Protein AF-A0A2J0M0D8-F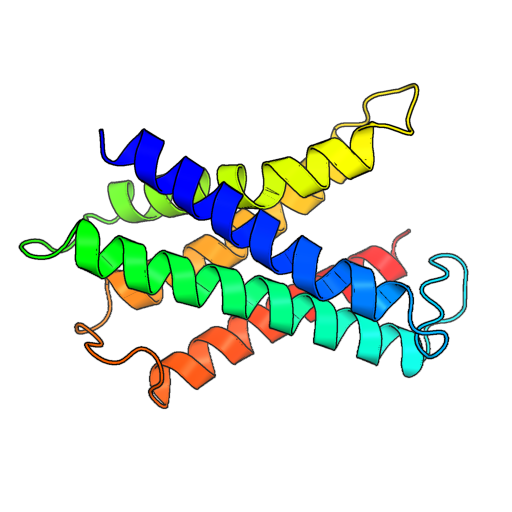1 (afdb_monomer)

Structure (mmCIF, N/CA/C/O backbone):
data_AF-A0A2J0M0D8-F1
#
_entry.id   AF-A0A2J0M0D8-F1
#
loop_
_atom_site.group_PDB
_atom_site.id
_atom_site.type_symbol
_atom_site.label_atom_id
_atom_site.label_alt_id
_atom_site.label_comp_id
_atom_site.label_asym_id
_atom_site.label_entity_id
_atom_site.label_seq_id
_atom_site.pdbx_PDB_ins_code
_atom_site.Cartn_x
_atom_site.Cartn_y
_atom_site.Cartn_z
_atom_site.occupancy
_atom_site.B_iso_or_equiv
_atom_site.auth_seq_id
_atom_site.auth_comp_id
_atom_site.auth_asym_id
_atom_site.auth_atom_id
_atom_site.pdbx_PDB_model_num
ATOM 1 N N . MET A 1 1 ? -2.898 13.907 18.516 1.00 62.41 1 MET A N 1
ATOM 2 C CA . MET A 1 1 ? -1.681 13.109 18.243 1.00 62.41 1 MET A CA 1
ATOM 3 C C . MET A 1 1 ? -1.854 11.842 17.374 1.00 62.41 1 MET A C 1
ATOM 5 O O . MET A 1 1 ? -0.828 11.409 16.867 1.00 62.41 1 MET A O 1
ATOM 9 N N . PRO A 1 2 ? -3.053 11.274 17.083 1.00 75.81 2 PRO A N 1
ATOM 10 C CA . PRO A 1 2 ? -3.145 10.014 16.317 1.00 75.81 2 PRO A CA 1
ATOM 11 C C . PRO A 1 2 ? -2.749 10.141 14.833 1.00 75.81 2 PRO A C 1
ATOM 13 O O . PRO A 1 2 ? -2.334 9.154 14.225 1.00 75.81 2 PRO A O 1
ATOM 16 N N . PHE A 1 3 ? -2.844 11.351 14.263 1.00 83.00 3 PHE A N 1
ATOM 17 C CA . PHE A 1 3 ? -2.492 11.647 12.868 1.00 83.00 3 PHE A CA 1
ATOM 18 C C . PHE A 1 3 ? -0.984 11.617 12.595 1.00 83.00 3 PHE A C 1
ATOM 20 O O . PHE A 1 3 ? -0.555 11.087 11.581 1.00 83.00 3 PHE A O 1
ATOM 27 N N . ILE A 1 4 ? -0.161 12.135 13.509 1.00 88.19 4 ILE A N 1
ATOM 28 C CA . ILE A 1 4 ? 1.300 12.041 13.361 1.00 88.19 4 ILE A CA 1
ATOM 29 C C . ILE A 1 4 ? 1.721 10.578 13.506 1.00 88.19 4 ILE A C 1
ATOM 31 O O . ILE A 1 4 ? 2.491 10.066 12.701 1.00 88.19 4 ILE A O 1
ATOM 35 N N . THR A 1 5 ? 1.150 9.874 14.486 1.00 90.19 5 THR A N 1
ATOM 36 C CA . THR A 1 5 ? 1.447 8.460 14.720 1.00 90.19 5 THR A CA 1
ATOM 37 C C . THR A 1 5 ? 1.148 7.598 13.496 1.00 90.19 5 THR A C 1
ATOM 39 O O . THR A 1 5 ? 1.961 6.741 13.173 1.00 90.19 5 THR A O 1
ATOM 42 N N . ILE A 1 6 ? 0.035 7.814 12.784 1.00 91.88 6 ILE A N 1
ATOM 43 C CA . ILE A 1 6 ? -0.271 6.989 11.606 1.00 91.88 6 ILE A CA 1
ATOM 44 C C . ILE A 1 6 ? 0.689 7.231 10.440 1.00 91.88 6 ILE A C 1
ATOM 46 O O . ILE A 1 6 ? 1.055 6.276 9.762 1.00 91.88 6 ILE A O 1
ATOM 50 N N . ILE A 1 7 ? 1.146 8.473 10.252 1.00 94.56 7 ILE A N 1
ATOM 51 C CA . ILE A 1 7 ? 2.165 8.800 9.246 1.00 94.56 7 ILE A CA 1
ATOM 52 C C . ILE A 1 7 ? 3.474 8.085 9.596 1.00 94.56 7 ILE A C 1
ATOM 54 O O . ILE A 1 7 ? 4.063 7.438 8.737 1.00 94.56 7 ILE A O 1
ATOM 58 N N . LEU A 1 8 ? 3.895 8.137 10.866 1.00 93.62 8 LEU A N 1
ATOM 59 C CA . LEU A 1 8 ? 5.100 7.445 11.335 1.00 93.62 8 LEU A CA 1
ATOM 60 C C . LEU A 1 8 ? 4.988 5.925 11.180 1.00 93.62 8 LEU A C 1
ATOM 62 O O . LEU A 1 8 ? 5.937 5.287 10.743 1.00 93.62 8 LEU A O 1
ATOM 66 N N . PHE A 1 9 ? 3.829 5.336 11.485 1.00 94.69 9 PHE A N 1
ATOM 67 C CA . PHE A 1 9 ? 3.580 3.913 11.238 1.00 94.69 9 PHE A CA 1
ATOM 68 C C . PHE A 1 9 ? 3.659 3.568 9.747 1.00 94.69 9 PHE A C 1
ATOM 70 O O . PHE A 1 9 ? 4.204 2.521 9.410 1.00 94.69 9 PHE A O 1
ATOM 77 N N . GLY A 1 10 ? 3.156 4.442 8.870 1.00 96.00 10 GLY A N 1
ATOM 78 C CA . GLY A 1 10 ? 3.318 4.311 7.423 1.00 96.00 10 GLY A CA 1
ATOM 79 C C . GLY A 1 10 ? 4.790 4.318 7.023 1.00 96.00 10 GLY A C 1
ATOM 80 O O . GLY A 1 10 ? 5.253 3.376 6.390 1.00 96.00 10 GLY A O 1
ATOM 81 N N . ALA A 1 11 ? 5.547 5.323 7.466 1.00 96.31 11 ALA A N 1
ATOM 82 C CA . ALA A 1 11 ? 6.971 5.452 7.157 1.00 96.31 11 ALA A CA 1
ATOM 83 C C . ALA A 1 11 ? 7.796 4.267 7.679 1.00 96.31 11 ALA A C 1
ATOM 85 O O . ALA A 1 11 ? 8.678 3.775 6.980 1.00 96.31 11 ALA A O 1
ATOM 86 N N . LEU A 1 12 ? 7.487 3.755 8.875 1.00 96.56 12 LEU A N 1
ATOM 87 C CA . LEU A 1 12 ? 8.133 2.560 9.423 1.00 96.56 12 LEU A CA 1
ATOM 88 C C . LEU A 1 12 ? 7.790 1.301 8.617 1.00 96.56 12 LEU A C 1
ATOM 90 O O . LEU A 1 12 ? 8.671 0.475 8.387 1.00 96.56 12 LEU A O 1
ATOM 94 N N . ALA A 1 13 ? 6.542 1.162 8.162 1.00 96.75 13 ALA A N 1
ATOM 95 C CA . ALA A 1 13 ? 6.138 0.057 7.300 1.00 96.75 13 ALA A CA 1
ATOM 96 C C . ALA A 1 13 ? 6.855 0.103 5.939 1.00 96.75 13 ALA A C 1
ATOM 98 O O . ALA A 1 13 ? 7.365 -0.925 5.494 1.00 96.75 13 ALA A O 1
ATOM 99 N N . GLY A 1 14 ? 6.952 1.283 5.318 1.00 95.50 14 GLY A N 1
ATOM 100 C CA . GLY A 1 14 ? 7.708 1.482 4.075 1.00 95.50 14 GLY A CA 1
ATOM 101 C C . GLY A 1 14 ? 9.202 1.216 4.264 1.00 95.50 14 GLY A C 1
ATOM 102 O O . GLY A 1 14 ? 9.818 0.510 3.474 1.00 95.50 14 GLY A O 1
ATOM 103 N N . SER A 1 15 ? 9.774 1.675 5.382 1.00 95.44 15 SER A N 1
ATOM 104 C CA . SER A 1 15 ? 11.171 1.394 5.747 1.00 95.44 15 SER A CA 1
ATOM 105 C C . SER A 1 15 ? 11.431 -0.107 5.863 1.00 95.44 15 SER A C 1
ATOM 107 O O . SER A 1 15 ? 12.430 -0.602 5.353 1.00 95.44 15 SER A O 1
ATOM 109 N N . LEU A 1 16 ? 10.537 -0.842 6.537 1.00 95.44 16 LEU A N 1
ATOM 110 C CA . LEU A 1 16 ? 10.662 -2.290 6.679 1.00 95.44 16 LEU A CA 1
ATOM 111 C C . LEU A 1 16 ? 10.576 -2.996 5.323 1.00 95.44 16 LEU A C 1
ATOM 113 O O . LEU A 1 16 ? 11.358 -3.912 5.087 1.00 95.44 16 LEU A O 1
ATOM 117 N N . ALA A 1 17 ? 9.651 -2.575 4.456 1.00 94.62 17 ALA A N 1
ATOM 118 C CA . ALA A 1 17 ? 9.514 -3.132 3.115 1.00 94.62 17 ALA A CA 1
ATOM 119 C C . ALA A 1 17 ? 10.821 -2.957 2.325 1.00 94.62 17 ALA A C 1
ATOM 121 O O . ALA A 1 17 ? 11.451 -3.949 1.966 1.00 94.62 17 ALA A O 1
ATOM 122 N N . LEU A 1 18 ? 11.334 -1.726 2.237 1.00 90.69 18 LEU A N 1
ATOM 123 C CA . LEU A 1 18 ? 12.594 -1.419 1.552 1.00 90.69 18 LEU A CA 1
ATOM 124 C C . LEU A 1 18 ? 13.798 -2.194 2.110 1.00 90.69 18 LEU A C 1
ATOM 126 O O . LEU A 1 18 ? 14.620 -2.695 1.345 1.00 90.69 18 LEU A O 1
ATOM 130 N N . ILE A 1 19 ? 13.912 -2.335 3.437 1.00 91.56 19 ILE A N 1
ATOM 131 C CA . ILE A 1 19 ? 14.996 -3.110 4.068 1.00 91.56 19 ILE A CA 1
ATOM 132 C C . ILE A 1 19 ? 14.969 -4.579 3.624 1.00 91.56 19 ILE A C 1
ATOM 134 O O . ILE A 1 19 ? 16.029 -5.191 3.502 1.00 91.56 19 ILE A O 1
ATOM 138 N N . ILE A 1 20 ? 13.784 -5.154 3.404 1.00 90.69 20 ILE A N 1
ATOM 139 C CA . ILE A 1 20 ? 13.624 -6.547 2.964 1.00 90.69 20 ILE A CA 1
ATOM 140 C C . ILE A 1 20 ? 13.814 -6.661 1.445 1.00 90.69 20 ILE A C 1
ATOM 142 O O . ILE A 1 20 ? 14.429 -7.618 0.976 1.00 90.69 20 ILE A O 1
ATOM 146 N N . GLU A 1 21 ? 13.330 -5.688 0.680 1.00 87.81 21 GLU A N 1
ATOM 147 C CA . GLU A 1 21 ? 13.394 -5.678 -0.783 1.00 87.81 21 GLU A CA 1
ATOM 148 C C . GLU A 1 21 ? 14.811 -5.478 -1.315 1.00 87.81 21 GLU A C 1
ATOM 150 O O . GLU A 1 21 ? 15.217 -6.184 -2.236 1.00 87.81 21 GLU A O 1
ATOM 155 N N . LEU A 1 22 ? 15.594 -4.567 -0.726 1.00 82.12 22 LEU A N 1
ATOM 156 C CA . LEU A 1 22 ? 16.942 -4.231 -1.200 1.00 82.12 22 LEU A CA 1
ATOM 157 C C . LEU A 1 22 ? 17.884 -5.454 -1.283 1.00 82.12 22 LEU A C 1
ATOM 159 O O . LEU A 1 22 ? 18.533 -5.639 -2.316 1.00 82.12 22 LEU A O 1
ATOM 163 N N . PRO A 1 23 ? 17.964 -6.339 -0.268 1.00 80.56 23 PRO A N 1
ATOM 164 C CA . PRO A 1 23 ? 18.685 -7.603 -0.385 1.00 80.56 23 PRO A CA 1
ATOM 165 C C . PRO A 1 23 ? 18.144 -8.509 -1.491 1.00 80.56 23 PRO A C 1
ATOM 167 O O . PRO A 1 23 ? 18.933 -9.158 -2.173 1.00 80.56 23 PRO A O 1
ATOM 170 N N . MET A 1 24 ? 16.821 -8.558 -1.682 1.00 76.00 24 MET A N 1
ATOM 171 C CA . MET A 1 24 ? 16.212 -9.396 -2.718 1.00 76.00 24 MET A CA 1
ATOM 172 C C . MET A 1 24 ? 16.541 -8.891 -4.121 1.00 76.00 24 MET A C 1
ATOM 174 O O . MET A 1 24 ? 16.845 -9.704 -4.984 1.00 76.00 24 MET A O 1
ATOM 178 N N . MET A 1 25 ? 16.574 -7.575 -4.331 1.00 68.19 25 MET A N 1
ATOM 179 C CA . MET A 1 25 ? 16.983 -6.971 -5.604 1.00 68.19 25 MET A CA 1
ATOM 180 C C . MET A 1 25 ? 18.470 -7.204 -5.925 1.00 68.19 25 MET A C 1
ATOM 182 O O . MET A 1 25 ? 18.833 -7.300 -7.093 1.00 68.19 25 MET A O 1
ATOM 186 N N . ASN A 1 26 ? 19.329 -7.329 -4.908 1.00 65.56 26 ASN A N 1
ATOM 187 C CA . ASN A 1 26 ? 20.766 -7.580 -5.082 1.00 65.56 26 ASN A CA 1
ATOM 188 C C . ASN A 1 26 ? 21.123 -9.050 -5.350 1.00 65.56 26 ASN A C 1
ATOM 190 O O . ASN A 1 26 ? 22.247 -9.350 -5.759 1.00 65.56 26 ASN A O 1
ATOM 194 N N . LEU A 1 27 ? 20.201 -9.986 -5.115 1.00 60.41 27 LEU A N 1
ATOM 195 C CA . LEU A 1 27 ? 20.399 -11.374 -5.513 1.00 60.41 27 LEU A CA 1
ATOM 196 C C . LEU A 1 27 ? 20.264 -11.447 -7.038 1.00 60.41 27 LEU A C 1
ATOM 198 O O . LEU A 1 27 ? 19.211 -11.140 -7.591 1.00 60.41 27 LEU A O 1
ATOM 202 N N . SER A 1 28 ? 21.316 -11.908 -7.717 1.00 51.62 28 SER A N 1
ATOM 203 C CA . SER A 1 28 ? 21.455 -12.055 -9.181 1.00 51.62 28 SER A CA 1
ATOM 204 C C . SER A 1 28 ? 20.386 -12.920 -9.881 1.00 51.62 28 SER A C 1
ATOM 206 O O . SER A 1 28 ? 20.487 -13.197 -11.073 1.00 51.62 28 SER A O 1
ATOM 208 N N . PHE A 1 29 ? 19.348 -13.334 -9.156 1.00 49.56 29 PHE A N 1
ATOM 209 C CA . PHE A 1 29 ? 18.161 -14.028 -9.640 1.00 49.56 29 PHE A CA 1
ATOM 210 C C . PHE A 1 29 ? 17.058 -13.084 -10.148 1.00 49.56 29 PHE A C 1
ATOM 212 O O . PHE A 1 29 ? 16.119 -13.561 -10.783 1.00 49.56 29 PHE A O 1
ATOM 219 N N . PHE A 1 30 ? 17.165 -11.771 -9.912 1.00 51.66 30 PHE A N 1
ATOM 220 C CA . PHE A 1 30 ? 16.176 -10.785 -10.353 1.00 51.66 30 PHE A CA 1
ATOM 221 C C . PHE A 1 30 ? 16.765 -9.798 -11.365 1.00 51.66 30 PHE A C 1
ATOM 223 O O . PHE A 1 30 ? 17.299 -8.759 -10.978 1.00 51.66 30 PHE A O 1
ATOM 230 N N . PRO A 1 31 ? 16.647 -10.061 -12.678 1.00 51.03 31 PRO A N 1
ATOM 231 C CA . PRO A 1 31 ? 16.885 -9.032 -13.673 1.00 51.03 31 PRO A CA 1
ATOM 232 C C . PRO A 1 31 ? 15.704 -8.053 -13.623 1.00 51.03 31 PRO A C 1
ATOM 234 O O . PRO A 1 31 ? 14.738 -8.182 -14.369 1.00 51.03 31 PRO A O 1
ATOM 237 N N . VAL A 1 32 ? 15.746 -7.078 -12.712 1.00 52.34 32 VAL A N 1
ATOM 238 C CA . VAL A 1 32 ? 14.856 -5.908 -12.763 1.00 52.34 32 VAL A CA 1
ATOM 239 C C . VAL A 1 32 ? 15.492 -4.886 -13.704 1.00 52.34 32 VAL A C 1
ATOM 241 O O . VAL A 1 32 ? 15.853 -3.781 -13.315 1.00 52.34 32 VAL A O 1
ATOM 244 N N . THR A 1 33 ? 15.700 -5.270 -14.961 1.00 52.94 33 THR A N 1
ATOM 245 C CA . THR A 1 33 ? 15.912 -4.280 -16.016 1.00 52.94 33 THR A CA 1
ATOM 246 C C . THR A 1 33 ? 14.529 -3.842 -16.475 1.00 52.94 33 THR A C 1
ATOM 248 O O . THR A 1 33 ? 13.786 -4.633 -17.053 1.00 52.94 33 THR A O 1
ATOM 251 N N . LEU A 1 34 ? 14.167 -2.591 -16.172 1.00 52.56 34 LEU A N 1
ATOM 252 C CA . LEU A 1 34 ? 12.914 -1.969 -16.624 1.00 52.56 34 LEU A CA 1
ATOM 253 C C . LEU A 1 34 ? 12.847 -1.836 -18.157 1.00 52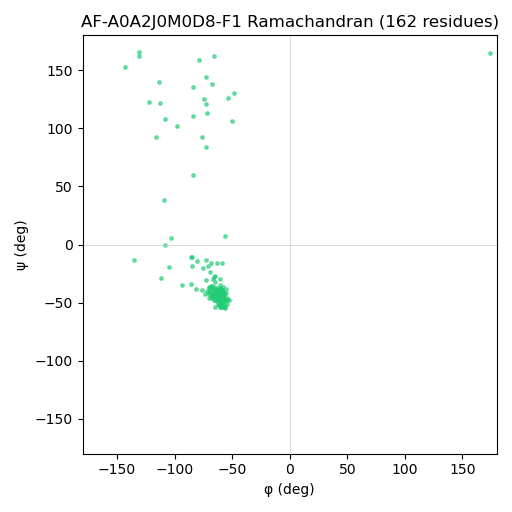.56 34 LEU A C 1
ATOM 255 O O . LEU A 1 34 ? 11.770 -1.668 -18.710 1.00 52.56 34 LEU A O 1
ATOM 259 N N . GLU A 1 35 ? 13.984 -1.970 -18.839 1.00 50.19 35 GLU A N 1
ATOM 260 C CA . GLU A 1 35 ? 14.083 -2.058 -20.292 1.00 50.19 35 GLU A CA 1
ATOM 261 C C . GLU A 1 35 ? 14.205 -3.533 -20.698 1.00 50.19 35 GLU A C 1
ATOM 263 O O . GLU A 1 35 ? 15.257 -4.157 -20.549 1.00 50.19 35 GLU A O 1
ATOM 268 N N . GLY A 1 36 ? 13.110 -4.129 -21.168 1.00 60.06 36 GLY A N 1
ATOM 269 C CA . GLY A 1 36 ? 13.110 -5.524 -21.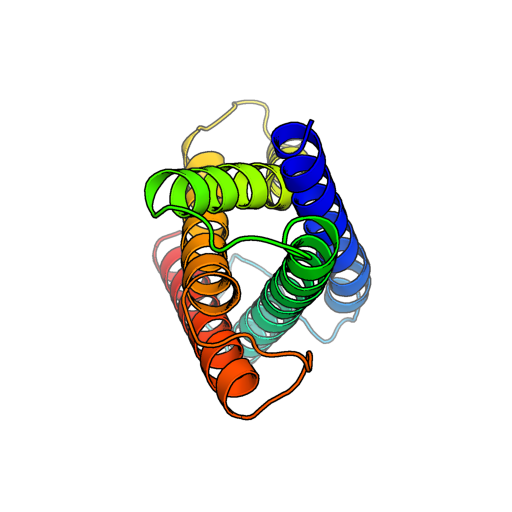599 1.00 60.06 36 GLY A CA 1
ATOM 270 C C . GLY A 1 36 ? 11.727 -6.050 -21.956 1.00 60.06 36 GLY A C 1
ATOM 271 O O . GLY A 1 36 ? 10.701 -5.461 -21.628 1.00 60.06 36 GLY A O 1
ATOM 272 N N . THR A 1 37 ? 11.684 -7.191 -22.641 1.00 72.75 37 THR A N 1
ATOM 273 C CA . THR A 1 37 ? 10.431 -7.911 -22.877 1.00 72.75 37 THR A CA 1
ATOM 274 C C . THR A 1 37 ? 9.894 -8.473 -21.560 1.00 72.75 37 THR A C 1
ATOM 276 O O . THR A 1 37 ? 10.646 -9.006 -20.741 1.00 72.75 37 THR A O 1
ATOM 279 N N . PHE A 1 38 ? 8.579 -8.365 -21.349 1.00 78.38 38 PHE A N 1
ATOM 280 C CA . PHE A 1 38 ? 7.924 -8.933 -20.172 1.00 78.38 38 PHE A CA 1
ATOM 281 C C . PHE A 1 38 ? 8.263 -10.425 -20.045 1.00 78.38 38 PHE A C 1
ATOM 283 O O . PHE A 1 38 ? 8.070 -11.198 -20.985 1.00 78.38 38 PHE A O 1
ATOM 290 N N . SER A 1 39 ? 8.779 -10.831 -18.885 1.00 82.31 39 SER A N 1
ATOM 291 C CA . SER A 1 39 ? 9.247 -12.194 -18.630 1.00 82.31 39 SER A CA 1
ATOM 292 C C . SER A 1 39 ? 8.684 -12.741 -17.321 1.00 82.31 39 SER A C 1
ATOM 294 O O . SER A 1 39 ? 8.254 -11.993 -16.440 1.00 82.31 39 SER A O 1
ATOM 296 N N . SER A 1 40 ? 8.722 -14.065 -17.159 1.00 82.25 40 SER A N 1
ATOM 297 C CA . SER A 1 40 ? 8.334 -14.720 -15.904 1.00 82.25 40 SER A CA 1
ATOM 298 C C . SER A 1 40 ? 9.194 -14.277 -14.716 1.00 82.25 40 SER A C 1
ATOM 300 O O . SER A 1 40 ? 8.697 -14.242 -13.594 1.00 82.25 40 SER A O 1
ATOM 302 N N . GLY A 1 41 ? 10.458 -13.908 -14.958 1.00 82.75 41 GLY A N 1
ATOM 303 C CA . GLY A 1 41 ? 11.352 -13.357 -13.938 1.00 82.75 41 GLY A CA 1
ATOM 304 C C . GLY A 1 41 ? 10.863 -12.007 -13.415 1.00 82.75 41 GLY A C 1
ATOM 305 O O . GLY A 1 41 ? 10.732 -11.845 -12.208 1.00 82.75 41 GLY A O 1
ATOM 306 N N . ILE A 1 42 ? 10.498 -11.083 -14.312 1.00 83.06 42 ILE A N 1
ATOM 307 C CA . ILE A 1 42 ? 9.949 -9.761 -13.951 1.00 83.06 42 ILE A CA 1
ATOM 308 C C . ILE A 1 42 ? 8.627 -9.908 -13.190 1.00 83.06 42 ILE A C 1
ATOM 310 O O . ILE A 1 42 ? 8.427 -9.260 -12.163 1.00 83.06 42 ILE A O 1
ATOM 314 N N . LEU A 1 43 ? 7.739 -10.796 -13.655 1.00 88.00 43 LEU A N 1
ATOM 315 C CA . LEU A 1 43 ? 6.478 -11.080 -12.968 1.00 88.00 43 LEU A CA 1
ATOM 316 C C . LEU A 1 43 ? 6.716 -11.582 -11.536 1.00 88.00 43 LEU A C 1
ATOM 318 O O . LEU A 1 43 ? 6.033 -11.142 -10.611 1.00 88.00 43 LEU A O 1
ATOM 322 N N . LEU A 1 44 ? 7.685 -12.484 -11.349 1.00 87.94 44 LEU A N 1
ATOM 323 C CA . LEU A 1 44 ? 8.054 -12.987 -10.028 1.00 87.94 44 LEU A CA 1
ATOM 324 C C . LEU A 1 44 ? 8.627 -11.873 -9.139 1.00 87.94 44 LEU A C 1
ATOM 326 O O . LEU A 1 44 ? 8.256 -11.810 -7.968 1.00 87.94 44 LEU A O 1
ATOM 330 N N . SER A 1 45 ? 9.460 -10.975 -9.683 1.00 86.38 45 SER A N 1
ATOM 331 C CA . SER A 1 45 ? 9.949 -9.789 -8.962 1.00 86.38 45 SER A CA 1
ATOM 332 C C . SER A 1 45 ? 8.787 -8.943 -8.459 1.00 86.38 45 SER A C 1
ATOM 334 O O . SER A 1 45 ? 8.681 -8.690 -7.264 1.00 86.38 45 SER A O 1
ATOM 336 N N . PHE A 1 46 ? 7.881 -8.540 -9.357 1.00 90.38 46 PHE A N 1
ATOM 337 C CA . PHE A 1 46 ? 6.746 -7.689 -9.003 1.00 90.38 46 PHE A CA 1
ATOM 338 C C . PHE A 1 46 ? 5.836 -8.349 -7.977 1.00 90.38 46 PHE A C 1
ATOM 340 O O . PHE A 1 46 ? 5.346 -7.671 -7.078 1.00 90.38 46 PHE A O 1
ATOM 347 N N . LEU A 1 47 ? 5.629 -9.664 -8.081 1.00 93.00 47 LEU A N 1
ATOM 348 C CA . LEU A 1 47 ? 4.842 -10.404 -7.104 1.00 93.00 47 LEU A CA 1
ATOM 349 C C . LEU A 1 47 ? 5.501 -10.374 -5.722 1.00 93.00 47 LEU A C 1
ATOM 351 O O . LEU A 1 47 ? 4.814 -10.137 -4.733 1.00 93.00 47 LEU A O 1
ATOM 355 N N . LEU A 1 48 ? 6.809 -10.615 -5.636 1.00 91.81 48 LEU A N 1
ATOM 356 C CA . LEU A 1 48 ? 7.516 -10.635 -4.355 1.00 91.81 48 LEU A CA 1
ATOM 357 C C . LEU A 1 48 ? 7.577 -9.254 -3.707 1.00 91.81 48 LEU A C 1
ATOM 359 O O . LEU A 1 48 ? 7.297 -9.157 -2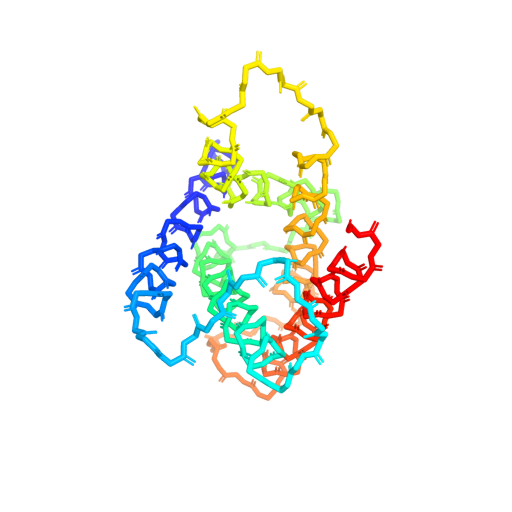.514 1.00 91.81 48 LEU A O 1
ATOM 363 N N . LEU A 1 49 ? 7.859 -8.206 -4.486 1.00 91.75 49 LEU A N 1
ATOM 364 C CA . LEU A 1 49 ? 7.817 -6.818 -4.014 1.00 91.75 49 LEU A CA 1
ATOM 365 C C . LEU A 1 49 ? 6.421 -6.478 -3.477 1.00 91.75 49 LEU A C 1
ATOM 367 O O . LEU A 1 49 ? 6.277 -6.119 -2.312 1.00 91.75 49 LEU A O 1
ATOM 371 N N . ALA A 1 50 ? 5.373 -6.748 -4.264 1.00 94.88 50 ALA A N 1
ATOM 372 C CA . ALA A 1 50 ? 3.995 -6.534 -3.833 1.00 94.88 50 ALA A CA 1
ATOM 373 C C . ALA A 1 50 ? 3.665 -7.304 -2.540 1.00 94.88 50 ALA A C 1
ATOM 375 O O . ALA A 1 50 ? 3.031 -6.760 -1.639 1.00 94.88 50 ALA A O 1
ATOM 376 N N . ILE A 1 51 ? 4.103 -8.561 -2.400 1.00 95.94 51 ILE A N 1
ATOM 377 C CA . ILE A 1 51 ? 3.900 -9.331 -1.163 1.00 95.94 51 ILE A CA 1
ATOM 378 C C . ILE A 1 51 ? 4.571 -8.645 0.029 1.00 95.94 51 ILE A C 1
ATOM 380 O O . ILE A 1 51 ? 3.933 -8.513 1.075 1.00 95.94 51 ILE A O 1
ATOM 384 N N . ILE A 1 52 ? 5.833 -8.235 -0.103 1.00 95.75 52 ILE A N 1
ATOM 385 C CA . ILE A 1 52 ? 6.605 -7.628 0.989 1.00 95.75 52 ILE A CA 1
ATOM 386 C C . ILE A 1 52 ? 5.951 -6.326 1.443 1.00 95.75 52 ILE A C 1
ATOM 388 O O . ILE A 1 52 ? 5.658 -6.163 2.633 1.00 95.75 52 ILE A O 1
ATOM 392 N N . GLU A 1 53 ? 5.661 -5.438 0.498 1.00 95.88 53 GLU A N 1
ATOM 393 C CA . GLU A 1 53 ? 5.043 -4.156 0.789 1.00 95.88 53 GLU A CA 1
ATOM 394 C C . GLU A 1 53 ? 3.673 -4.306 1.446 1.00 95.88 53 GLU A C 1
ATOM 396 O O . GLU A 1 53 ? 3.409 -3.729 2.506 1.00 95.88 53 GLU A O 1
ATOM 401 N N . GLU A 1 54 ? 2.781 -5.086 0.831 1.00 97.06 54 GLU A N 1
ATOM 402 C CA . GLU A 1 54 ? 1.410 -5.222 1.310 1.00 97.06 54 GLU A CA 1
ATOM 403 C C . GLU A 1 54 ? 1.350 -5.935 2.664 1.00 97.06 54 GLU A C 1
ATOM 405 O O . GLU A 1 54 ? 0.555 -5.562 3.536 1.00 97.06 54 GLU A O 1
ATOM 410 N N . LEU A 1 55 ? 2.225 -6.918 2.894 1.00 96.38 55 LEU A N 1
ATOM 411 C CA . LEU A 1 55 ? 2.328 -7.586 4.186 1.00 96.38 55 LEU A CA 1
ATOM 412 C C . LEU A 1 55 ? 2.855 -6.631 5.265 1.00 96.38 55 LEU A C 1
ATOM 414 O O . LEU A 1 55 ? 2.302 -6.600 6.370 1.00 96.38 55 LEU A O 1
ATOM 418 N N . SER A 1 56 ? 3.872 -5.820 4.951 1.00 97.06 56 SER A N 1
ATOM 419 C CA . SER A 1 56 ? 4.406 -4.807 5.867 1.00 97.06 56 SER A CA 1
ATOM 420 C C . SER A 1 56 ? 3.325 -3.799 6.271 1.00 97.06 56 SER A C 1
ATOM 422 O O . SER A 1 56 ? 3.067 -3.604 7.467 1.00 97.06 56 SER A O 1
ATOM 424 N N . LYS A 1 57 ? 2.597 -3.236 5.293 1.00 96.19 57 LYS A N 1
ATOM 425 C CA . LYS A 1 57 ? 1.467 -2.321 5.539 1.00 96.19 57 LYS A CA 1
ATOM 426 C C . LYS A 1 57 ? 0.429 -2.946 6.458 1.00 96.19 57 LYS A C 1
ATOM 428 O O . LYS A 1 57 ? 0.045 -2.342 7.463 1.00 96.19 57 LYS A O 1
ATOM 433 N N . TYR A 1 58 ? -0.011 -4.163 6.138 1.00 94.94 58 TYR A N 1
ATOM 434 C CA . TYR A 1 58 ? -1.038 -4.852 6.907 1.00 94.94 58 TYR A CA 1
ATOM 435 C C . TYR A 1 58 ? -0.605 -5.088 8.362 1.00 94.94 58 TYR A C 1
ATOM 437 O O . TYR A 1 58 ? -1.378 -4.817 9.285 1.00 94.94 58 TYR A O 1
ATOM 445 N N . ILE A 1 59 ? 0.634 -5.539 8.594 1.00 94.50 59 ILE A N 1
ATOM 446 C CA . ILE A 1 59 ? 1.169 -5.775 9.944 1.00 94.50 59 ILE A CA 1
ATOM 447 C C . ILE A 1 59 ? 1.175 -4.481 10.763 1.00 94.50 59 ILE A C 1
ATOM 449 O O . ILE A 1 59 ? 0.702 -4.473 11.906 1.00 94.50 59 ILE A O 1
ATOM 453 N N . PHE A 1 60 ? 1.672 -3.383 10.193 1.00 94.81 60 PHE A N 1
ATOM 454 C CA . PHE A 1 60 ? 1.742 -2.102 10.894 1.00 94.81 60 PHE A CA 1
ATOM 455 C C . PHE A 1 60 ? 0.359 -1.503 11.144 1.00 94.81 60 PHE A C 1
ATOM 457 O O . PHE A 1 60 ? 0.097 -1.061 12.262 1.00 94.81 60 PHE A O 1
ATOM 464 N N . LEU A 1 61 ? -0.564 -1.558 10.180 1.00 92.62 61 LEU A N 1
ATOM 465 C CA . LEU A 1 61 ? -1.945 -1.109 10.381 1.00 92.62 61 LEU A CA 1
ATOM 466 C C . LEU A 1 61 ? -2.682 -1.954 11.423 1.00 92.62 61 LEU A C 1
ATOM 468 O O . LEU A 1 61 ? -3.419 -1.410 12.248 1.00 92.62 61 LEU A O 1
ATOM 472 N N . PHE A 1 62 ? -2.452 -3.270 11.450 1.00 90.31 62 PHE A N 1
ATOM 473 C CA . PHE A 1 62 ? -3.003 -4.147 12.482 1.00 90.31 62 PHE A CA 1
ATOM 4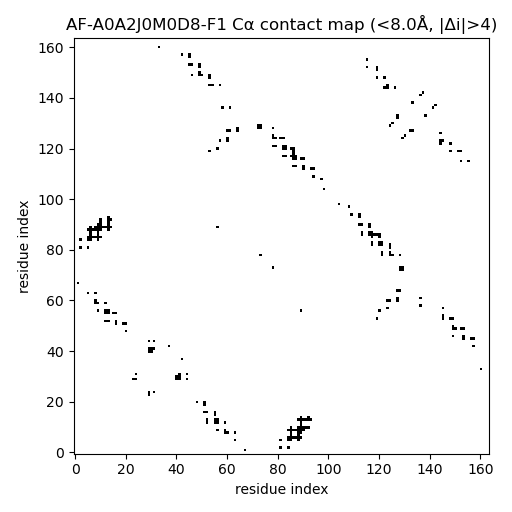74 C C . PHE A 1 62 ? -2.489 -3.763 13.877 1.00 90.31 62 PHE A C 1
ATOM 476 O O . PHE A 1 62 ? -3.257 -3.724 14.841 1.00 90.31 62 PHE A O 1
ATOM 483 N N . ARG A 1 63 ? -1.195 -3.442 14.007 1.00 89.50 63 ARG A N 1
ATOM 484 C CA . ARG A 1 63 ? -0.601 -2.973 15.271 1.00 89.50 63 ARG A CA 1
ATOM 485 C C . ARG A 1 63 ? -1.109 -1.587 15.664 1.00 89.50 63 ARG A C 1
ATOM 487 O O . ARG A 1 63 ? -1.511 -1.408 16.812 1.00 89.50 63 ARG A O 1
ATOM 494 N N . TYR A 1 64 ? -1.166 -0.654 14.717 1.00 88.00 64 TYR A N 1
ATOM 495 C CA . TYR A 1 64 ? -1.706 0.691 14.913 1.00 88.00 64 TYR A CA 1
ATOM 496 C C . TYR A 1 64 ? -3.157 0.643 15.399 1.00 88.00 64 TYR A C 1
ATOM 498 O O . TYR A 1 64 ? -3.516 1.323 16.359 1.00 88.00 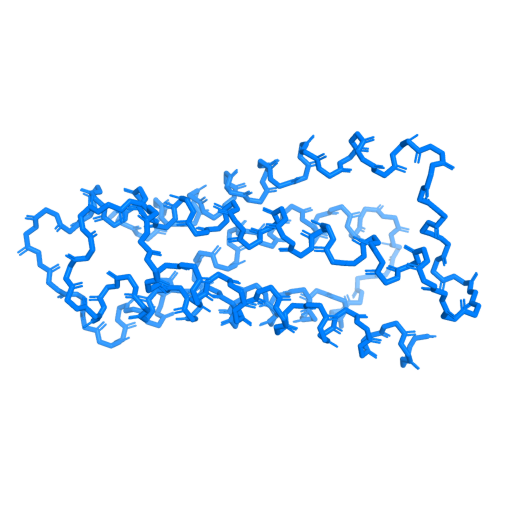64 TYR A O 1
ATOM 506 N N . ARG A 1 65 ? -3.980 -0.239 14.815 1.00 83.12 65 ARG A N 1
ATOM 507 C CA . ARG A 1 65 ? -5.353 -0.474 15.273 1.00 83.12 65 ARG A CA 1
ATOM 508 C C . ARG A 1 65 ? -5.408 -0.833 16.755 1.00 83.12 65 ARG A C 1
ATOM 510 O O . ARG A 1 65 ? -6.233 -0.277 17.470 1.00 83.12 65 ARG A O 1
ATOM 517 N N . ARG A 1 66 ? -4.561 -1.760 17.219 1.00 77.50 66 ARG A N 1
ATOM 518 C CA . ARG A 1 66 ? -4.543 -2.174 18.636 1.00 77.50 66 ARG A CA 1
ATOM 519 C C . ARG A 1 66 ? -4.104 -1.044 19.568 1.00 77.50 66 ARG A C 1
ATOM 521 O O . ARG A 1 66 ? -4.526 -1.038 20.715 1.00 77.50 66 ARG A O 1
ATOM 528 N N . TYR A 1 67 ? -3.285 -0.115 19.076 1.00 75.19 67 TYR A N 1
ATOM 529 C CA . TYR A 1 67 ? -2.834 1.051 19.833 1.00 75.19 67 TYR A CA 1
ATOM 530 C C . TYR A 1 67 ? -3.915 2.143 19.944 1.00 75.19 67 TYR A C 1
ATOM 532 O O . TYR A 1 67 ? -4.068 2.737 21.003 1.00 75.19 67 TYR A O 1
ATOM 540 N N . ILE A 1 68 ? -4.684 2.396 18.877 1.00 71.31 68 ILE A N 1
ATOM 541 C CA . ILE A 1 68 ? -5.656 3.510 18.818 1.00 71.31 68 ILE A CA 1
ATOM 542 C C . ILE A 1 68 ? -7.067 3.086 19.243 1.00 71.31 68 ILE A C 1
ATOM 544 O O . ILE A 1 68 ? -7.797 3.879 19.831 1.00 71.31 68 ILE A O 1
ATOM 548 N N . LEU A 1 69 ? -7.477 1.854 18.931 1.00 57.72 69 LEU A N 1
ATOM 549 C CA . LEU A 1 69 ? -8.861 1.395 19.079 1.00 57.72 69 LEU A CA 1
ATOM 550 C C . LEU A 1 69 ? -9.057 0.383 20.202 1.00 57.72 69 LEU A C 1
ATOM 552 O O . LEU A 1 69 ? -9.861 -0.540 20.059 1.00 57.72 69 LEU A O 1
ATOM 556 N N . TYR A 1 70 ? -8.378 0.551 21.335 1.00 53.75 70 TYR A N 1
ATOM 557 C CA . TYR A 1 70 ? -8.784 -0.219 22.510 1.00 53.75 70 TYR A CA 1
ATOM 558 C C . TYR A 1 70 ? -10.255 0.067 22.898 1.00 53.75 70 TYR A C 1
ATOM 560 O O . TYR A 1 70 ? -10.856 -0.753 23.581 1.00 53.75 70 TYR A O 1
ATOM 568 N N . GLU A 1 71 ? -10.869 1.158 22.395 1.00 51.62 71 GLU A N 1
ATOM 569 C CA . GLU A 1 71 ? -12.206 1.584 22.837 1.00 51.62 71 GLU A CA 1
ATOM 570 C C . GLU A 1 71 ? -13.231 2.008 21.757 1.00 51.62 71 GLU A C 1
ATOM 572 O O . GLU A 1 71 ? -14.405 2.071 22.093 1.00 51.62 71 GLU A O 1
ATOM 577 N N . ASN A 1 72 ? -12.893 2.254 20.475 1.00 56.19 72 ASN A N 1
ATOM 578 C CA . ASN A 1 72 ? -13.875 2.811 19.511 1.00 56.19 72 ASN A CA 1
ATOM 579 C C . ASN A 1 72 ? -13.781 2.267 18.075 1.00 56.19 72 ASN A C 1
ATOM 581 O O . ASN A 1 72 ? -12.714 1.893 17.604 1.00 56.19 72 ASN A O 1
ATOM 585 N N . THR A 1 73 ? -14.898 2.266 17.341 1.00 68.56 73 THR A N 1
ATOM 586 C CA . THR A 1 73 ? -14.934 2.112 15.873 1.00 68.56 73 THR A CA 1
ATOM 587 C C . THR A 1 73 ? -14.694 3.466 15.202 1.00 68.56 73 THR A C 1
ATOM 589 O O . THR A 1 73 ? -15.302 4.457 15.606 1.00 68.56 73 THR A O 1
ATOM 592 N N . LEU A 1 74 ? -13.851 3.536 14.166 1.00 74.19 74 LEU A N 1
ATOM 593 C CA . LEU A 1 74 ? -13.633 4.789 13.430 1.00 74.19 74 LEU A CA 1
ATOM 594 C C . LEU A 1 74 ? -14.835 5.141 12.545 1.00 74.19 74 LEU A C 1
ATOM 596 O O . LEU A 1 74 ? -15.440 4.273 11.914 1.00 74.19 74 LEU A O 1
ATOM 600 N N . THR A 1 75 ? -15.131 6.437 12.425 1.00 84.19 75 THR A N 1
ATOM 601 C CA . THR A 1 75 ? -16.050 6.938 11.395 1.00 84.19 75 THR A CA 1
ATOM 602 C C . THR A 1 75 ? -15.461 6.717 9.996 1.00 84.19 75 THR A C 1
ATOM 604 O O . THR A 1 75 ? -14.250 6.526 9.829 1.00 84.19 75 THR A O 1
ATOM 607 N N . LEU A 1 76 ? -16.305 6.768 8.959 1.00 83.94 76 LEU A N 1
ATOM 608 C CA . LEU A 1 76 ? -15.846 6.643 7.571 1.00 83.94 76 LEU A CA 1
ATOM 609 C C . LEU A 1 76 ? -14.816 7.725 7.216 1.00 83.94 76 LEU A C 1
ATOM 611 O O . LEU A 1 76 ? -13.780 7.410 6.641 1.00 83.94 76 LEU A O 1
ATOM 615 N N . SER A 1 77 ? -15.068 8.979 7.598 1.00 87.94 77 SER A N 1
ATOM 616 C CA . SER A 1 77 ? -14.165 10.103 7.325 1.00 87.94 77 SER A CA 1
ATOM 617 C C . SER A 1 77 ? -12.795 9.917 7.975 1.00 87.94 77 SER A C 1
ATOM 619 O O . SER A 1 77 ? -11.776 10.115 7.317 1.00 87.94 77 SER A O 1
ATOM 621 N N . LEU A 1 78 ? -12.758 9.469 9.234 1.00 86.69 78 LEU A N 1
ATOM 622 C CA . LEU A 1 78 ? -11.505 9.173 9.925 1.00 86.69 78 LEU A CA 1
ATOM 623 C C . LEU A 1 78 ? -10.781 7.987 9.291 1.00 86.69 78 LEU A C 1
ATOM 625 O O . LEU A 1 78 ? -9.570 8.045 9.136 1.00 86.69 78 LEU A O 1
ATOM 629 N N . SER A 1 79 ? -11.508 6.955 8.860 1.00 87.38 79 SER A N 1
ATOM 630 C CA . SER A 1 79 ? -10.921 5.803 8.162 1.00 87.38 79 SER A CA 1
ATOM 631 C C . SER A 1 79 ? -10.264 6.213 6.838 1.00 87.38 79 SER A C 1
ATOM 633 O O . SER A 1 79 ? -9.134 5.817 6.560 1.00 87.38 79 SER A O 1
ATOM 635 N N . LEU A 1 80 ? -10.944 7.047 6.041 1.00 90.31 80 LEU A N 1
ATOM 636 C CA . LEU A 1 80 ? -10.409 7.576 4.783 1.00 90.31 80 LEU A CA 1
ATOM 637 C C . LEU A 1 80 ? -9.168 8.442 5.025 1.00 90.31 80 LEU A C 1
ATOM 639 O O . LEU A 1 80 ? -8.136 8.228 4.394 1.00 90.31 80 LEU A O 1
ATOM 643 N N . LEU A 1 81 ? -9.244 9.380 5.973 1.00 92.38 81 LEU A N 1
ATOM 644 C CA . LEU A 1 81 ? -8.119 10.246 6.322 1.00 92.38 81 LEU A CA 1
ATOM 645 C C . LEU A 1 81 ? -6.925 9.431 6.830 1.00 92.38 81 LEU A C 1
ATOM 647 O O . LEU A 1 81 ? -5.798 9.655 6.401 1.00 92.38 81 LEU A O 1
ATOM 651 N N . SER A 1 82 ? -7.169 8.452 7.701 1.00 91.44 82 SER A N 1
ATOM 652 C CA . SER A 1 82 ? -6.139 7.541 8.189 1.00 91.44 82 SER A CA 1
ATOM 653 C C . SER A 1 82 ? -5.452 6.791 7.049 1.00 91.44 82 SER A C 1
ATOM 655 O O . SER A 1 82 ? -4.233 6.655 7.066 1.00 91.44 82 SER A O 1
ATOM 657 N N . ALA A 1 83 ? -6.198 6.347 6.038 1.00 92.62 83 ALA A N 1
ATOM 658 C CA . ALA A 1 83 ? -5.628 5.596 4.923 1.00 92.62 83 ALA A CA 1
ATOM 659 C C . ALA A 1 83 ? -4.751 6.481 4.040 1.00 92.62 83 ALA A C 1
ATOM 661 O O . ALA A 1 83 ? -3.661 6.070 3.651 1.00 92.62 83 ALA A O 1
ATOM 662 N N . ILE A 1 84 ? -5.201 7.712 3.787 1.00 95.62 84 ILE A N 1
ATOM 663 C CA . ILE A 1 84 ? -4.432 8.716 3.050 1.00 95.62 84 ILE A CA 1
ATOM 664 C C . ILE A 1 84 ? -3.128 9.021 3.791 1.00 95.62 84 ILE A C 1
ATOM 666 O O . ILE A 1 84 ? -2.053 8.924 3.208 1.00 95.62 84 ILE A O 1
ATOM 670 N N . LEU A 1 85 ? -3.202 9.338 5.086 1.00 96.00 85 LEU A N 1
ATOM 671 C CA . LEU A 1 85 ? -2.025 9.691 5.883 1.00 96.00 85 LEU A CA 1
ATOM 672 C C . LEU A 1 85 ? -1.042 8.524 6.032 1.00 96.00 85 LEU A C 1
ATOM 674 O O . LEU A 1 85 ? 0.167 8.734 5.953 1.00 96.00 85 LEU A O 1
ATOM 678 N N . PHE A 1 86 ? -1.547 7.302 6.221 1.00 95.94 86 PHE A N 1
ATOM 679 C CA . PHE A 1 86 ? -0.709 6.106 6.253 1.00 95.94 86 PHE A CA 1
ATOM 680 C C . PHE A 1 86 ? -0.016 5.877 4.906 1.00 95.94 86 PHE A C 1
ATOM 682 O O . PHE A 1 86 ? 1.193 5.669 4.880 1.00 95.94 86 PHE A O 1
ATOM 689 N N . GLY A 1 87 ? -0.756 5.967 3.794 1.00 96.75 87 GLY A N 1
ATOM 690 C CA . GLY A 1 87 ? -0.215 5.808 2.443 1.00 96.75 87 GLY A CA 1
ATOM 691 C C . GLY A 1 87 ? 0.841 6.861 2.098 1.00 96.75 87 GLY A C 1
ATOM 692 O O . GLY A 1 87 ? 1.885 6.522 1.544 1.00 96.75 87 GLY A O 1
ATOM 693 N N . ILE A 1 88 ? 0.630 8.121 2.498 1.00 96.38 88 ILE A N 1
ATOM 694 C CA . ILE A 1 88 ? 1.639 9.189 2.387 1.00 96.38 88 ILE A CA 1
ATOM 695 C C . ILE A 1 88 ? 2.894 8.825 3.187 1.00 96.38 88 ILE A C 1
ATOM 697 O O . ILE A 1 88 ? 3.999 8.895 2.658 1.00 96.38 88 ILE A O 1
ATOM 701 N N . GLY A 1 89 ? 2.733 8.401 4.444 1.00 96.50 89 GLY A N 1
ATOM 702 C CA . GLY A 1 89 ? 3.854 7.954 5.270 1.00 96.50 89 GLY A CA 1
ATOM 703 C C . GLY A 1 89 ? 4.631 6.812 4.614 1.00 96.50 89 GLY A C 1
ATOM 704 O O . GLY A 1 89 ? 5.850 6.895 4.507 1.00 96.50 89 GLY A O 1
ATOM 705 N N . PHE A 1 90 ? 3.927 5.788 4.125 1.00 96.62 90 PHE A N 1
ATOM 706 C CA . PHE A 1 90 ? 4.519 4.619 3.470 1.00 96.62 90 PHE A CA 1
ATOM 707 C C . PHE A 1 90 ? 5.331 5.000 2.229 1.00 96.62 90 PHE A C 1
ATOM 709 O O . PHE A 1 90 ? 6.516 4.699 2.148 1.00 96.62 90 PHE A O 1
ATOM 716 N N . SER A 1 91 ? 4.705 5.731 1.308 1.00 95.38 91 SER A N 1
ATOM 717 C CA . SER A 1 91 ? 5.304 6.131 0.027 1.00 95.38 91 SER A CA 1
ATOM 718 C C . SER A 1 91 ? 6.442 7.146 0.146 1.00 95.38 91 SER A C 1
ATOM 720 O O . SER A 1 91 ? 7.190 7.343 -0.808 1.00 95.38 91 SER A O 1
ATOM 722 N N . SER A 1 92 ? 6.587 7.813 1.296 1.00 93.38 92 SER A N 1
ATOM 723 C CA . SER A 1 92 ? 7.541 8.915 1.460 1.00 93.38 92 SER A CA 1
ATOM 724 C C . SER A 1 92 ? 8.980 8.528 1.109 1.00 93.38 92 SER A C 1
ATOM 726 O O . SER A 1 92 ? 9.660 9.291 0.425 1.00 93.38 92 SER A O 1
ATOM 728 N N . LEU A 1 93 ? 9.435 7.340 1.516 1.00 87.88 93 LEU A N 1
ATOM 729 C CA . LEU A 1 93 ? 10.800 6.886 1.247 1.00 87.88 93 LEU A CA 1
ATOM 730 C C . LEU A 1 93 ? 11.005 6.494 -0.213 1.00 87.88 93 LEU A C 1
ATOM 732 O O . LEU A 1 93 ? 12.008 6.893 -0.798 1.00 87.88 93 LEU A O 1
ATOM 736 N N . GLU A 1 94 ? 10.055 5.785 -0.821 1.00 85.06 94 GLU A N 1
ATOM 737 C CA . GLU A 1 94 ? 10.107 5.471 -2.252 1.00 85.06 94 GLU A CA 1
ATOM 738 C C . GLU A 1 94 ? 10.161 6.739 -3.105 1.00 85.06 94 GLU A C 1
ATOM 740 O O . GLU A 1 94 ? 10.976 6.837 -4.018 1.00 85.06 94 GLU A O 1
ATOM 745 N N . ILE A 1 95 ? 9.354 7.747 -2.766 1.00 87.94 95 ILE A N 1
ATOM 746 C CA . ILE A 1 95 ? 9.361 9.046 -3.448 1.00 87.94 95 ILE A CA 1
ATOM 747 C C . ILE A 1 95 ? 10.721 9.731 -3.287 1.00 87.94 95 ILE A C 1
ATOM 749 O O . ILE A 1 95 ? 11.262 10.256 -4.262 1.00 87.94 95 ILE A O 1
ATOM 753 N N . ILE A 1 96 ? 11.293 9.714 -2.078 1.00 86.12 96 ILE A N 1
ATOM 754 C CA . ILE A 1 96 ? 12.623 10.276 -1.823 1.00 86.12 96 ILE A CA 1
ATOM 755 C C . ILE A 1 96 ? 13.660 9.579 -2.709 1.00 86.12 96 ILE A C 1
ATOM 757 O O . ILE A 1 96 ? 14.354 10.268 -3.455 1.00 86.12 96 ILE A O 1
ATOM 761 N N . PHE A 1 97 ? 13.730 8.246 -2.699 1.00 80.81 97 PHE A N 1
ATOM 762 C CA . PHE A 1 97 ? 14.700 7.497 -3.504 1.00 80.81 97 PHE A CA 1
ATOM 763 C C . PHE A 1 97 ? 14.491 7.680 -5.013 1.00 80.81 97 PHE A C 1
ATOM 765 O O . PHE A 1 97 ? 15.463 7.864 -5.742 1.00 80.81 97 PHE A O 1
ATOM 772 N N . ALA A 1 98 ? 13.242 7.719 -5.482 1.00 76.62 98 ALA A N 1
ATOM 773 C CA . ALA A 1 98 ? 12.926 7.964 -6.888 1.00 76.62 98 ALA A CA 1
ATOM 774 C C . ALA A 1 98 ? 13.340 9.374 -7.350 1.00 76.62 98 ALA A C 1
ATOM 776 O O . ALA A 1 98 ? 13.727 9.557 -8.502 1.00 76.62 98 ALA A O 1
ATOM 777 N N . SER A 1 99 ? 13.283 10.370 -6.459 1.00 77.00 99 SER A N 1
ATOM 778 C CA . SER A 1 99 ? 13.596 11.770 -6.781 1.00 77.00 99 SER A CA 1
ATOM 779 C C . SER A 1 99 ? 15.086 12.135 -6.717 1.00 77.00 99 SER A C 1
ATOM 781 O O . SER A 1 99 ? 15.487 13.143 -7.297 1.00 77.00 99 SER A O 1
ATOM 783 N N . GLN A 1 100 ? 15.923 11.331 -6.049 1.00 74.00 100 GLN A N 1
ATOM 784 C CA . GLN A 1 100 ? 17.342 11.651 -5.815 1.00 74.00 100 GLN A CA 1
ATOM 785 C C . GLN A 1 100 ? 18.189 11.714 -7.095 1.00 74.00 100 GLN A C 1
ATOM 787 O O . GLN A 1 100 ? 19.166 12.458 -7.140 1.00 74.00 100 GLN A O 1
ATOM 792 N N . ASN A 1 101 ? 17.803 10.981 -8.143 1.00 64.38 101 ASN A N 1
ATOM 793 C CA . ASN A 1 101 ? 18.578 10.874 -9.384 1.00 64.38 101 ASN A CA 1
ATOM 794 C C . ASN A 1 101 ? 18.010 11.707 -10.545 1.00 64.38 101 ASN A C 1
ATOM 796 O O . ASN A 1 101 ? 18.512 11.625 -11.666 1.00 64.38 101 ASN A O 1
ATOM 800 N N . THR A 1 102 ? 16.976 12.517 -10.305 1.00 62.97 102 THR A N 1
ATOM 801 C CA . THR A 1 102 ? 16.314 13.310 -11.350 1.00 62.97 102 THR A CA 1
ATOM 802 C C . THR A 1 102 ? 16.542 14.803 -11.140 1.00 62.97 102 THR A C 1
ATOM 804 O O . THR A 1 102 ? 16.140 15.363 -10.125 1.00 62.97 102 THR A O 1
ATOM 807 N N . THR A 1 103 ? 17.134 15.480 -12.127 1.00 61.28 103 THR A N 1
ATOM 808 C CA . THR A 1 103 ? 17.335 16.945 -12.120 1.00 61.28 103 THR A CA 1
ATOM 809 C C . THR A 1 103 ? 16.042 17.735 -12.341 1.00 61.28 103 THR A C 1
ATOM 811 O O . THR A 1 103 ? 16.003 18.939 -12.097 1.00 61.28 103 THR A O 1
ATOM 814 N N . THR A 1 104 ? 14.969 17.067 -12.777 1.00 63.72 104 THR A N 1
ATOM 815 C CA . THR A 1 104 ? 13.629 17.638 -12.933 1.00 63.72 104 THR A CA 1
ATOM 816 C C . THR A 1 104 ? 12.632 16.840 -12.100 1.00 63.72 104 THR A C 1
ATOM 818 O O . THR A 1 104 ? 12.498 15.627 -12.255 1.00 63.72 104 THR A O 1
ATOM 821 N N . VAL A 1 105 ? 11.926 17.518 -11.192 1.00 63.88 105 VAL A N 1
ATOM 822 C CA . VAL A 1 105 ? 10.886 16.889 -10.370 1.00 63.88 105 VAL A CA 1
ATOM 823 C C . VAL A 1 105 ? 9.643 16.697 -11.236 1.00 63.88 105 VAL A C 1
ATOM 825 O O . VAL A 1 105 ? 8.808 17.592 -11.359 1.00 63.88 105 VAL A O 1
ATOM 828 N N . SER A 1 106 ? 9.519 15.532 -11.871 1.00 75.44 106 SER A N 1
ATOM 829 C CA . SER A 1 106 ? 8.253 15.129 -12.483 1.00 75.44 106 SER A CA 1
ATOM 830 C C . SER A 1 106 ? 7.281 14.709 -11.382 1.00 75.44 106 SER A C 1
ATOM 832 O O . SER A 1 106 ? 7.581 13.832 -10.575 1.00 75.44 106 SER A O 1
ATOM 834 N N . LEU A 1 107 ? 6.093 15.316 -11.348 1.00 81.88 107 LEU A N 1
ATOM 835 C CA . LEU A 1 107 ? 5.046 14.943 -10.388 1.00 81.88 107 LEU A CA 1
ATOM 836 C C . LEU A 1 107 ? 4.423 13.580 -10.706 1.00 81.88 107 LEU A C 1
ATOM 838 O O . LEU A 1 107 ? 3.785 12.972 -9.852 1.00 81.88 107 LEU A O 1
ATOM 842 N N . PHE A 1 108 ? 4.583 13.088 -11.931 1.00 81.56 108 PHE A N 1
ATOM 843 C CA . PHE A 1 108 ? 3.852 11.919 -12.398 1.00 81.56 108 PHE A CA 1
ATOM 844 C C . PHE A 1 108 ? 4.287 10.602 -11.722 1.00 81.56 108 PHE A C 1
ATOM 846 O O . PHE A 1 108 ? 3.402 9.895 -11.237 1.00 81.56 108 PHE A O 1
ATOM 853 N N . PRO A 1 109 ? 5.592 10.284 -11.574 1.00 80.12 109 PRO A N 1
ATOM 854 C CA . PRO A 1 109 ? 6.038 9.143 -10.768 1.00 80.12 109 PRO A CA 1
ATOM 855 C C . PRO A 1 109 ? 5.573 9.235 -9.310 1.00 80.12 109 PRO A C 1
ATOM 857 O O . PRO A 1 109 ? 5.074 8.261 -8.760 1.00 80.12 109 PRO A O 1
ATOM 860 N N . ILE A 1 110 ? 5.635 10.433 -8.720 1.00 86.75 110 ILE A N 1
ATOM 861 C CA . ILE A 1 110 ? 5.223 10.684 -7.331 1.00 86.75 110 ILE A CA 1
ATOM 862 C C . ILE A 1 110 ? 3.734 10.375 -7.141 1.00 86.75 110 ILE A C 1
ATOM 864 O O . ILE A 1 110 ? 3.349 9.664 -6.214 1.00 86.75 110 ILE A O 1
ATOM 868 N N . MET A 1 111 ? 2.887 10.879 -8.043 1.00 88.75 111 MET A N 1
ATOM 869 C CA . MET A 1 111 ? 1.444 10.642 -8.004 1.00 88.75 111 MET A CA 1
ATOM 870 C C . MET A 1 111 ? 1.098 9.170 -8.234 1.00 88.75 111 MET A C 1
ATOM 872 O O . MET A 1 111 ? 0.181 8.659 -7.591 1.00 88.75 111 MET A O 1
ATOM 876 N N . ARG A 1 112 ? 1.842 8.475 -9.107 1.00 87.44 112 ARG A N 1
ATOM 877 C CA . ARG A 1 112 ? 1.678 7.033 -9.334 1.00 87.44 112 ARG A CA 1
ATOM 878 C C . ARG A 1 112 ? 1.933 6.247 -8.054 1.00 87.44 112 ARG A C 1
ATOM 880 O O . ARG A 1 112 ? 1.041 5.506 -7.643 1.00 87.44 112 ARG A O 1
ATOM 887 N N . THR A 1 113 ? 3.082 6.450 -7.415 1.00 89.50 113 THR A N 1
ATOM 888 C CA . THR A 1 113 ? 3.440 5.806 -6.145 1.00 89.50 113 THR A CA 1
ATOM 889 C C . THR A 1 113 ? 2.385 6.120 -5.081 1.00 89.50 113 THR A C 1
ATOM 891 O O . THR A 1 113 ? 1.728 5.217 -4.568 1.00 89.50 113 THR A O 1
ATOM 894 N N . LEU A 1 114 ? 2.080 7.402 -4.838 1.00 93.19 114 LEU A N 1
ATOM 895 C CA . LEU A 1 114 ? 1.061 7.804 -3.857 1.00 93.19 114 LEU A CA 1
ATOM 896 C C . LEU A 1 114 ? -0.291 7.122 -4.078 1.00 93.19 114 LEU A C 1
ATOM 898 O O . LEU A 1 114 ? -0.877 6.602 -3.129 1.00 93.19 114 LEU A O 1
ATOM 902 N N . SER A 1 115 ? -0.794 7.118 -5.314 1.00 93.25 115 SER A N 1
ATOM 903 C CA . SER A 1 115 ? -2.114 6.560 -5.622 1.00 93.25 115 SER A CA 1
ATOM 904 C C . SER A 1 115 ? -2.208 5.068 -5.291 1.00 93.25 115 SER A C 1
ATOM 906 O O . SER A 1 115 ? -3.209 4.630 -4.715 1.00 93.25 115 SER A O 1
ATOM 908 N N . LEU A 1 116 ? -1.140 4.312 -5.557 1.00 95.00 116 LEU A N 1
ATOM 909 C CA . LEU A 1 116 ? -1.048 2.891 -5.256 1.00 95.00 116 LEU A CA 1
ATOM 910 C C . LEU A 1 116 ? -1.080 2.626 -3.750 1.00 95.00 116 LEU A C 1
ATOM 912 O O . LEU A 1 116 ? -1.924 1.857 -3.269 1.00 95.00 116 LEU A O 1
ATOM 916 N N . HIS A 1 117 ? -0.198 3.274 -2.981 1.00 96.06 117 HIS A N 1
ATOM 917 C CA . HIS A 1 117 ? -0.123 2.997 -1.544 1.00 96.06 117 HIS A CA 1
ATOM 918 C C . HIS A 1 117 ? -1.321 3.572 -0.789 1.00 96.06 117 HIS A C 1
ATOM 920 O O . HIS A 1 117 ? -1.763 2.957 0.177 1.00 96.06 117 HIS A O 1
ATOM 926 N N . ILE A 1 118 ? -1.916 4.685 -1.230 1.00 96.06 118 ILE A N 1
ATOM 927 C CA . ILE A 1 118 ? -3.183 5.173 -0.662 1.00 96.06 118 ILE A CA 1
ATOM 928 C C . ILE A 1 118 ? -4.316 4.182 -0.963 1.00 96.06 118 ILE A C 1
ATOM 930 O O . ILE A 1 118 ? -5.065 3.826 -0.051 1.00 96.06 118 ILE A O 1
ATOM 934 N N . GLY A 1 119 ? -4.430 3.693 -2.203 1.00 94.81 119 GLY A N 1
ATOM 935 C CA . GLY A 1 119 ? -5.466 2.735 -2.604 1.00 94.81 119 GLY A CA 1
ATOM 936 C C . GLY A 1 119 ? -5.411 1.423 -1.815 1.00 94.81 119 GLY A C 1
ATOM 937 O O . GLY A 1 119 ? -6.420 0.962 -1.280 1.00 94.81 119 GLY A O 1
ATOM 938 N N . THR A 1 120 ? -4.218 0.855 -1.659 1.00 96.00 120 THR A N 1
ATOM 939 C CA . THR A 1 120 ? -4.006 -0.370 -0.867 1.00 96.00 120 THR A CA 1
ATOM 940 C C . THR A 1 120 ? -4.190 -0.135 0.636 1.00 96.00 120 THR A C 1
ATOM 942 O O . THR A 1 120 ? -4.817 -0.944 1.324 1.00 96.00 120 THR A O 1
ATOM 945 N N . SER A 1 121 ? -3.779 1.028 1.154 1.00 95.88 121 SER A N 1
ATOM 946 C CA . SER A 1 121 ? -4.043 1.420 2.548 1.00 95.88 121 SER A CA 1
ATOM 947 C C . SER A 1 121 ? -5.535 1.560 2.843 1.00 95.88 121 SER A C 1
ATOM 949 O O . SER A 1 121 ? -5.991 1.172 3.920 1.00 95.88 121 SER A O 1
ATOM 951 N N . LEU A 1 122 ? -6.320 2.070 1.889 1.00 93.75 122 LEU A N 1
ATOM 952 C CA . LEU A 1 122 ? -7.777 2.159 2.006 1.00 93.75 122 LEU A CA 1
ATOM 953 C C . LEU A 1 122 ? -8.410 0.773 2.152 1.00 93.75 122 LEU A C 1
ATOM 955 O O . LEU A 1 122 ? -9.247 0.588 3.040 1.00 93.75 122 LEU A O 1
ATOM 959 N N . LEU A 1 123 ? -7.979 -0.205 1.345 1.00 92.81 123 LEU A N 1
ATOM 960 C CA . LEU A 1 123 ? -8.433 -1.597 1.456 1.00 92.81 123 LEU A CA 1
ATOM 961 C C . LEU A 1 123 ? -8.157 -2.155 2.859 1.00 92.81 123 LEU A C 1
ATOM 963 O O . LEU A 1 123 ? -9.058 -2.704 3.504 1.00 92.81 123 LEU A O 1
ATOM 967 N N . PHE A 1 124 ? -6.943 -1.957 3.377 1.00 93.62 124 PHE A N 1
ATOM 968 C CA . PHE A 1 124 ? -6.580 -2.456 4.700 1.00 93.62 124 PHE A CA 1
ATOM 969 C C . PHE A 1 124 ? -7.324 -1.765 5.829 1.00 93.62 124 PHE A C 1
ATOM 971 O O . PHE A 1 124 ? -7.858 -2.457 6.698 1.00 93.62 124 PHE A O 1
ATOM 978 N N . ILE A 1 125 ? -7.421 -0.437 5.827 1.00 90.38 125 ILE A N 1
ATOM 979 C CA . ILE A 1 125 ? -8.125 0.277 6.893 1.00 90.38 125 ILE A CA 1
ATOM 980 C C . ILE A 1 125 ? -9.610 -0.064 6.887 1.00 90.38 125 ILE A C 1
ATOM 982 O O . ILE A 1 125 ? -10.164 -0.368 7.944 1.00 90.38 125 ILE A O 1
ATOM 986 N N . TYR A 1 126 ? -10.247 -0.111 5.717 1.00 87.00 126 TYR A N 1
ATOM 987 C CA . TYR A 1 126 ? -11.634 -0.552 5.622 1.00 87.00 126 TYR A CA 1
ATOM 988 C C . TYR A 1 126 ? -11.816 -1.940 6.250 1.00 87.00 126 TYR A C 1
ATOM 990 O O . TYR A 1 126 ? -12.714 -2.158 7.066 1.00 87.00 126 TYR A O 1
ATOM 998 N N . SER A 1 127 ? -10.914 -2.868 5.931 1.00 85.06 127 SER A N 1
ATOM 999 C CA . SER A 1 127 ? -10.992 -4.236 6.430 1.00 85.06 127 SER A CA 1
ATOM 1000 C C . SER A 1 127 ? -10.711 -4.373 7.932 1.00 85.06 127 SER A C 1
ATOM 1002 O O . SER A 1 127 ? -11.351 -5.171 8.610 1.00 85.06 127 SER A O 1
ATOM 1004 N N . LEU A 1 128 ? -9.771 -3.595 8.471 1.00 83.38 128 LEU A N 1
ATOM 1005 C CA . LEU A 1 128 ? -9.307 -3.730 9.847 1.00 83.38 128 LEU A CA 1
ATOM 1006 C C . LEU A 1 128 ? -10.186 -2.965 10.834 1.00 83.38 128 LEU A C 1
ATOM 1008 O O . LEU A 1 128 ? -10.327 -3.424 11.968 1.00 83.38 128 LEU A O 1
ATOM 1012 N N . PHE A 1 129 ? -10.741 -1.822 10.423 1.00 75.56 129 PHE A N 1
ATOM 1013 C CA . PHE A 1 129 ? -11.415 -0.869 11.309 1.00 75.56 129 PHE A CA 1
ATOM 1014 C C . PHE A 1 129 ? -12.941 -0.906 11.196 1.00 75.56 129 PHE A C 1
ATOM 1016 O O . PHE A 1 129 ? -13.617 -0.444 12.115 1.00 75.56 129 PHE A O 1
ATOM 1023 N N . ARG A 1 130 ? -13.490 -1.456 10.102 1.00 72.38 130 ARG A N 1
ATOM 1024 C CA . ARG A 1 130 ? -14.941 -1.487 9.857 1.00 72.38 130 ARG A CA 1
ATOM 1025 C C . ARG A 1 130 ? -15.553 -2.886 9.906 1.00 72.38 130 ARG A C 1
ATOM 1027 O O . ARG A 1 130 ? -16.728 -3.016 10.238 1.00 72.38 130 ARG A O 1
ATOM 1034 N N . LEU A 1 131 ? -14.790 -3.931 9.580 1.00 67.94 131 LEU A N 1
ATOM 1035 C CA . LEU A 1 131 ? -15.254 -5.312 9.733 1.00 67.94 131 LEU A CA 1
ATOM 1036 C C . LEU A 1 131 ? -15.143 -5.760 11.202 1.00 67.94 131 LEU A C 1
ATOM 1038 O O . LEU A 1 131 ? -14.352 -5.184 11.953 1.00 67.94 131 LEU A O 1
ATOM 1042 N N . PRO A 1 132 ? -15.904 -6.793 11.625 1.00 65.38 132 PRO A N 1
ATOM 1043 C CA . PRO A 1 132 ? -15.862 -7.300 12.995 1.00 65.38 132 PRO A CA 1
ATOM 1044 C C . PRO A 1 132 ? -14.423 -7.521 13.460 1.00 65.38 132 PRO A C 1
ATOM 1046 O O . PRO A 1 132 ? -13.637 -8.138 12.733 1.00 65.38 132 PRO A O 1
ATOM 1049 N N . GLN A 1 133 ? -14.093 -7.001 14.649 1.00 63.16 133 GLN A N 1
ATOM 1050 C CA . GLN A 1 133 ? -12.721 -6.912 15.147 1.00 63.16 133 GLN A CA 1
ATOM 1051 C C . GLN A 1 133 ? -11.990 -8.256 15.031 1.00 63.16 133 GLN A C 1
ATOM 1053 O O . GLN A 1 133 ? -12.204 -9.195 15.796 1.00 63.16 133 GLN A O 1
ATOM 1058 N N . GLN A 1 134 ? -11.067 -8.336 14.072 1.00 64.44 134 GLN A N 1
ATOM 1059 C CA . GLN A 1 134 ? -10.096 -9.421 14.030 1.00 64.44 134 GLN A CA 1
ATOM 1060 C C . GLN A 1 134 ? -9.092 -9.205 15.158 1.00 64.44 134 GLN A C 1
ATOM 1062 O O . GLN A 1 134 ? -8.330 -8.241 15.120 1.00 64.44 134 GLN A O 1
ATOM 1067 N N . ASN A 1 135 ? -9.087 -10.083 16.158 1.00 70.81 135 ASN A N 1
ATOM 1068 C CA . ASN A 1 135 ? -8.122 -10.023 17.264 1.00 70.81 135 ASN A CA 1
ATOM 1069 C C . ASN A 1 135 ? -6.799 -10.727 16.940 1.00 70.81 135 ASN A C 1
ATOM 1071 O O . ASN A 1 135 ? -5.823 -10.599 17.679 1.00 70.81 135 ASN A O 1
ATOM 1075 N N . ARG A 1 136 ? -6.761 -11.469 15.830 1.00 81.75 136 ARG A N 1
ATOM 1076 C CA . ARG A 1 136 ? -5.593 -12.211 15.358 1.00 81.75 136 ARG A CA 1
ATOM 1077 C C . ARG A 1 136 ? -5.098 -11.606 14.053 1.00 81.75 136 ARG A C 1
ATOM 1079 O O . ARG A 1 136 ? -5.906 -11.254 13.201 1.00 81.75 136 ARG A O 1
ATOM 1086 N N . LEU A 1 137 ? -3.776 -11.520 13.928 1.00 82.38 137 LEU A N 1
ATOM 1087 C CA . LEU A 1 137 ? -3.097 -10.973 12.755 1.00 82.38 137 LEU A CA 1
ATOM 1088 C C . LEU A 1 137 ? -3.379 -11.825 11.509 1.00 82.38 137 LEU A C 1
ATOM 1090 O O . LEU A 1 137 ? -3.741 -11.288 10.467 1.00 82.38 137 LEU A O 1
ATOM 1094 N N . PHE A 1 138 ? -3.271 -13.148 11.648 1.00 83.94 138 PHE A N 1
ATOM 1095 C CA . PHE A 1 138 ? -3.466 -14.103 10.563 1.00 83.94 138 PHE A CA 1
ATOM 1096 C C . PHE A 1 138 ? -4.770 -14.875 10.757 1.00 83.94 138 PHE A C 1
ATOM 1098 O O . PHE A 1 138 ? -4.900 -15.717 11.646 1.00 83.94 138 PHE A O 1
ATOM 1105 N N . THR A 1 139 ? -5.753 -14.559 9.920 1.00 86.81 139 THR A N 1
ATOM 1106 C CA . THR A 1 139 ? -7.005 -15.306 9.771 1.00 86.81 139 THR A CA 1
ATOM 1107 C C . THR A 1 139 ? -7.264 -15.558 8.289 1.00 86.81 139 THR A C 1
ATOM 1109 O O . THR A 1 139 ? -6.678 -14.886 7.442 1.00 86.81 139 THR A O 1
ATOM 1112 N N . LEU A 1 140 ? -8.187 -16.465 7.957 1.00 86.56 140 LEU A N 1
ATOM 1113 C CA . LEU A 1 140 ? -8.595 -16.679 6.564 1.00 86.56 140 LEU A CA 1
ATOM 1114 C C . LEU A 1 140 ? -9.080 -15.375 5.907 1.00 86.56 140 LEU A C 1
ATOM 1116 O O . LEU A 1 140 ? -8.754 -15.096 4.761 1.00 86.56 140 LEU A O 1
ATOM 1120 N N . LYS A 1 141 ? -9.806 -14.531 6.651 1.00 86.88 141 LYS A N 1
ATOM 1121 C CA . LYS A 1 141 ? -10.237 -13.212 6.165 1.00 86.88 141 LYS A CA 1
ATOM 1122 C C . LYS A 1 141 ? -9.038 -12.307 5.867 1.00 86.88 141 LYS A C 1
ATOM 1124 O O . LYS A 1 141 ? -9.002 -11.696 4.808 1.00 86.88 141 LYS A O 1
ATOM 1129 N N . SER A 1 142 ? -8.065 -12.245 6.779 1.00 87.56 142 SER A N 1
ATOM 1130 C CA . SER A 1 142 ? -6.815 -11.490 6.595 1.00 87.56 142 SER A CA 1
ATOM 1131 C C . SER A 1 142 ? -6.067 -11.948 5.345 1.00 87.56 142 SER A C 1
ATOM 1133 O O . SER A 1 142 ? -5.623 -11.110 4.573 1.00 87.56 142 SER A O 1
ATOM 1135 N N . PHE A 1 143 ? -5.984 -13.265 5.124 1.00 90.50 143 PHE A N 1
ATOM 1136 C CA . PHE A 1 143 ? -5.369 -13.843 3.931 1.00 90.50 143 PHE A CA 1
ATOM 1137 C C . PHE A 1 143 ? -6.029 -13.314 2.656 1.00 90.50 143 PHE A C 1
ATOM 1139 O O . PHE A 1 143 ? -5.341 -12.734 1.828 1.00 90.50 143 PHE A O 1
ATOM 1146 N N . TRP A 1 144 ? -7.359 -13.398 2.540 1.00 90.94 144 TRP A N 1
ATOM 1147 C CA . TRP A 1 144 ? -8.077 -12.885 1.366 1.00 90.94 144 TRP A CA 1
ATOM 1148 C C . TRP A 1 144 ? -7.861 -11.388 1.127 1.00 90.94 144 TRP A C 1
ATOM 1150 O O . TRP A 1 144 ? -7.698 -10.967 -0.016 1.00 90.94 144 TRP A O 1
ATOM 1160 N N . ILE A 1 145 ? -7.837 -10.586 2.194 1.00 92.00 145 ILE A N 1
ATOM 1161 C CA . ILE A 1 145 ? -7.600 -9.141 2.101 1.00 92.00 145 ILE A CA 1
ATOM 1162 C C . ILE A 1 145 ? -6.178 -8.856 1.601 1.00 92.00 145 ILE A C 1
ATOM 1164 O O . ILE A 1 145 ? -6.009 -8.062 0.679 1.00 92.00 145 ILE A O 1
ATOM 1168 N N . ILE A 1 146 ? -5.169 -9.512 2.184 1.00 94.69 146 ILE A N 1
ATOM 1169 C CA . ILE A 1 146 ? -3.765 -9.352 1.782 1.00 94.69 146 ILE A CA 1
ATOM 1170 C C . ILE A 1 146 ? -3.586 -9.820 0.339 1.00 94.69 146 ILE A C 1
ATOM 1172 O O . ILE A 1 146 ? -3.043 -9.077 -0.465 1.00 94.69 146 ILE A O 1
ATOM 1176 N N . SER A 1 147 ? -4.101 -10.996 -0.028 1.00 95.44 147 SER A N 1
ATOM 1177 C CA . SER A 1 147 ? -4.033 -11.500 -1.403 1.00 95.44 147 SER A CA 1
ATOM 1178 C C . SER A 1 147 ? -4.696 -10.553 -2.405 1.00 95.44 147 SER A C 1
ATOM 1180 O O . SER A 1 147 ? -4.155 -10.344 -3.485 1.00 95.44 147 SER A O 1
ATOM 1182 N N . GLY A 1 148 ? -5.834 -9.948 -2.050 1.00 95.75 148 GLY A N 1
ATOM 1183 C CA . GLY A 1 148 ? -6.497 -8.945 -2.885 1.00 95.75 148 GLY A CA 1
ATOM 1184 C C . GLY A 1 148 ? -5.661 -7.676 -3.068 1.00 95.75 148 GLY A C 1
ATOM 1185 O O . GLY A 1 148 ? -5.542 -7.185 -4.189 1.00 95.75 148 GLY A O 1
ATOM 1186 N N . ALA A 1 149 ? -5.043 -7.172 -1.996 1.00 96.38 149 ALA A N 1
ATOM 1187 C CA . ALA A 1 149 ? -4.141 -6.022 -2.064 1.00 96.38 149 ALA A CA 1
ATOM 1188 C C . ALA A 1 149 ? -2.883 -6.330 -2.892 1.00 96.38 149 ALA A C 1
ATOM 1190 O O . ALA A 1 149 ? -2.520 -5.536 -3.753 1.00 96.38 149 ALA A O 1
ATOM 1191 N N . VAL A 1 150 ? -2.279 -7.509 -2.700 1.00 97.31 150 VAL A N 1
ATOM 1192 C CA . VAL A 1 150 ? -1.120 -7.981 -3.477 1.00 97.31 150 VAL A CA 1
ATOM 1193 C C . VAL A 1 150 ? -1.471 -8.092 -4.954 1.00 97.31 150 VAL A C 1
ATOM 1195 O O . VAL A 1 150 ? -0.705 -7.638 -5.795 1.00 97.31 150 VAL A O 1
ATOM 1198 N N . LEU A 1 151 ? -2.634 -8.658 -5.290 1.00 96.69 151 LEU A N 1
ATOM 1199 C CA . LEU A 1 151 ? -3.080 -8.758 -6.677 1.00 96.69 151 LEU A CA 1
ATOM 1200 C C . LEU A 1 151 ? -3.298 -7.372 -7.295 1.00 96.69 151 LEU A C 1
ATOM 1202 O O . LEU A 1 151 ? -2.855 -7.134 -8.414 1.00 96.69 151 LEU A O 1
ATOM 1206 N N . PHE A 1 152 ? -3.952 -6.457 -6.574 1.00 96.50 152 PHE A N 1
ATOM 1207 C CA . PHE A 1 152 ? -4.146 -5.081 -7.034 1.00 96.50 152 PHE A CA 1
ATOM 1208 C C . PHE A 1 152 ? -2.808 -4.378 -7.282 1.00 96.50 152 PHE A C 1
ATOM 1210 O O . PHE A 1 152 ? -2.620 -3.779 -8.339 1.00 96.50 152 PHE A O 1
ATOM 1217 N N . HIS A 1 153 ? -1.866 -4.509 -6.347 1.00 96.56 153 HIS A N 1
ATOM 1218 C CA . HIS A 1 153 ? -0.528 -3.953 -6.476 1.00 96.56 153 HIS A C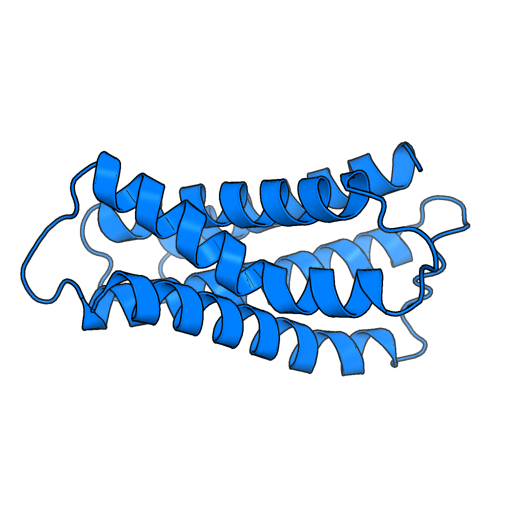A 1
ATOM 1219 C C . HIS A 1 153 ? 0.212 -4.551 -7.675 1.00 96.56 153 HIS A C 1
ATOM 1221 O O . HIS A 1 153 ? 0.704 -3.822 -8.533 1.00 96.56 153 HIS A O 1
ATOM 1227 N N . LEU A 1 154 ? 0.245 -5.878 -7.786 1.00 95.44 154 LEU A N 1
ATOM 1228 C CA . LEU A 1 154 ? 0.893 -6.576 -8.890 1.00 95.44 154 LEU A CA 1
ATOM 1229 C C . LEU A 1 154 ? 0.345 -6.122 -10.248 1.00 95.44 154 LEU A C 1
ATOM 1231 O O . LEU A 1 154 ? 1.119 -5.794 -11.144 1.00 95.44 154 LEU A O 1
ATOM 1235 N N . LEU A 1 155 ? -0.982 -6.081 -10.397 1.00 95.06 155 LEU A N 1
ATOM 1236 C CA . LEU A 1 155 ? -1.631 -5.624 -11.627 1.00 95.06 155 LEU A CA 1
ATOM 1237 C C . LEU A 1 155 ? -1.274 -4.172 -11.947 1.00 95.06 155 LEU A C 1
ATOM 1239 O O . LEU A 1 155 ? -1.074 -3.841 -13.113 1.00 95.06 155 LEU A O 1
ATOM 1243 N N . TYR A 1 156 ? -1.162 -3.323 -10.927 1.00 93.38 156 TYR A N 1
ATOM 1244 C CA . TYR A 1 156 ? -0.740 -1.939 -11.091 1.00 93.38 156 TYR A CA 1
ATOM 1245 C C . TYR A 1 156 ? 0.710 -1.832 -11.588 1.00 93.38 156 TYR A C 1
ATOM 1247 O O . TYR A 1 156 ? 0.965 -1.113 -12.552 1.00 93.38 156 TYR A O 1
ATOM 1255 N N . ASN A 1 157 ? 1.640 -2.604 -11.017 1.00 90.69 157 ASN A N 1
ATOM 1256 C CA . ASN A 1 157 ? 3.039 -2.631 -11.463 1.00 90.69 157 ASN A CA 1
ATOM 1257 C C . ASN A 1 157 ? 3.179 -3.174 -12.889 1.00 90.69 157 ASN A C 1
ATOM 1259 O O . ASN A 1 157 ? 3.909 -2.599 -13.693 1.00 90.69 157 ASN A O 1
ATOM 1263 N N . ILE A 1 158 ? 2.434 -4.231 -13.234 1.00 91.06 158 ILE A N 1
ATOM 1264 C CA . ILE A 1 158 ? 2.382 -4.759 -14.605 1.00 91.06 158 ILE A CA 1
ATOM 1265 C C . ILE A 1 158 ? 1.853 -3.692 -15.565 1.00 91.06 158 ILE A C 1
ATOM 1267 O O . ILE A 1 158 ? 2.448 -3.472 -16.616 1.00 91.06 158 ILE A O 1
ATOM 1271 N N . LEU A 1 159 ? 0.756 -3.013 -15.214 1.00 90.81 159 LEU A N 1
ATOM 1272 C CA . LEU A 1 159 ? 0.185 -1.965 -16.055 1.00 90.81 159 LEU A CA 1
ATOM 1273 C C . LEU A 1 159 ? 1.189 -0.838 -16.288 1.00 90.81 159 LEU A C 1
ATOM 1275 O O . LEU A 1 159 ? 1.351 -0.425 -17.429 1.00 90.81 159 LEU A O 1
ATOM 1279 N N . ILE A 1 160 ? 1.865 -0.365 -15.234 1.00 86.62 160 ILE A N 1
ATOM 1280 C CA . ILE A 1 160 ? 2.896 0.671 -15.355 1.00 86.62 160 ILE A CA 1
ATOM 1281 C C . ILE A 1 160 ? 4.013 0.210 -16.281 1.00 86.62 160 ILE A C 1
ATOM 1283 O O . ILE A 1 160 ? 4.343 0.947 -17.200 1.00 86.62 160 ILE A O 1
ATOM 1287 N N . PHE A 1 161 ? 4.543 -0.996 -16.073 1.00 85.50 161 PHE A N 1
ATOM 1288 C CA . PHE A 1 161 ? 5.616 -1.550 -16.895 1.00 85.50 161 PHE A CA 1
ATOM 1289 C C . PHE A 1 161 ? 5.238 -1.633 -18.381 1.00 85.50 161 PHE A C 1
ATOM 1291 O O . PHE A 1 161 ? 6.072 -1.397 -19.240 1.00 85.50 161 PHE A O 1
ATOM 1298 N N . LEU A 1 162 ? 3.979 -1.951 -18.701 1.00 85.19 162 LEU A N 1
ATOM 1299 C CA . LEU A 1 162 ? 3.513 -2.062 -20.089 1.00 85.19 162 LEU A CA 1
ATOM 1300 C C . LEU A 1 162 ? 3.308 -0.711 -20.794 1.00 85.19 162 LEU A C 1
ATOM 1302 O O . LEU A 1 162 ? 3.224 -0.687 -22.021 1.00 85.19 162 LEU A O 1
ATOM 1306 N N . ILE A 1 163 ? 3.159 0.388 -20.047 1.00 83.44 163 ILE A N 1
ATOM 1307 C CA . ILE A 1 163 ? 2.884 1.730 -20.598 1.00 83.44 163 ILE A CA 1
ATOM 1308 C C . ILE A 1 163 ? 4.077 2.689 -20.499 1.00 83.44 163 ILE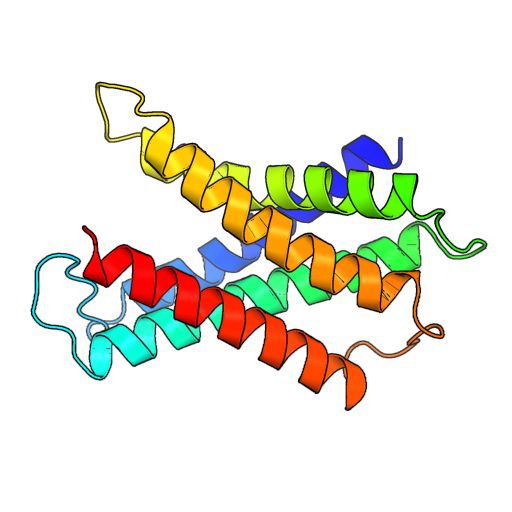 A C 1
ATOM 1310 O O . ILE A 1 163 ? 3.935 3.861 -20.858 1.00 83.44 163 ILE A O 1
ATOM 1314 N N . THR A 1 164 ? 5.200 2.235 -19.943 1.00 72.62 164 THR A N 1
ATOM 1315 C CA . THR A 1 164 ? 6.477 2.960 -19.863 1.00 72.62 164 THR A CA 1
ATOM 1316 C C . THR A 1 164 ? 7.463 2.371 -20.846 1.00 72.62 164 THR A C 1
ATOM 1318 O O . THR A 1 164 ? 8.100 3.174 -21.556 1.00 72.62 164 THR A O 1
#

Nearest PDB structures (foldseek):
  2huj-assembly1_A  TM=3.151E-01  e=8.182E+00  Listeria innocua

Secondary structure (DSSP, 8-state):
-HHHHHHHHHHHHHHHHHHHHHHHHHSTT----SSS---HHHHHHHHHHHHHHHHHHHHHHHHHHHHH-SS-PPPHHHHHHHHHHHHHHHHHHHHHHHHTT-SS--HHHHHHHHHHHHHHHHHHHHHHHTSS---SSS-HHHHHHHHHHHHHHHHHHHHHHHH-

Radius of gyration: 16.24 Å; Cα contacts (8 Å, |Δi|>4): 157; chains: 1; bounding box: 38×34×46 Å

Sequence (164 aa):
MPFITIILFGALAGSLALIIELPMMNLSFFPVTLEGTFSSGI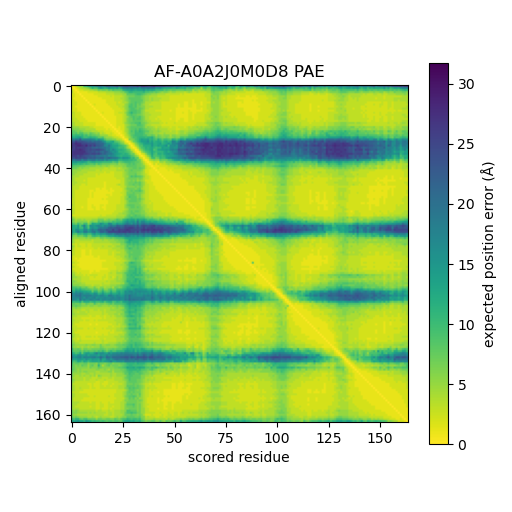LLSFLLLAIIEELSKYIFLFRYRRYILYENTLTLSLSLLSAILFGIGFSSLEIIFASQNTTTVSLFPIMRTLSLHIGTSLLFIYSLFRLPQQNRLFTLKSFWIISGAVLFHLLYNILIFLIT

Mean predicted aligned error: 6.34 Å

Foldseek 3Di:
DLLVVLLQLLQVLLVQLCVVLVVVCPPPQAPPPLPDDDDPSPLVSQLVSLLSSLLSLLVSVLVSCVVPPPPDFDDPVVLLSSLLSSLCSNCVVVLVVVCPPDPDDDCVVVVLSSVLSSVLSSLNSCQCRVPDHDPDSDDPSNVVSSVVSSVSSSVSVVVVSVVD

pLDDT: mean 84.01, std 13.05, range [49.56, 97.31]

Solvent-accessible surface area (backbone atoms only — not comparable to full-atom values): 8983 Å² total; per-residue (Å²): 117,71,70,62,51,38,22,52,45,15,33,51,21,34,50,53,22,50,66,59,44,54,61,55,61,68,38,94,82,44,73,81,57,92,80,68,80,93,44,74,59,46,54,51,48,45,46,51,53,26,45,44,44,48,50,30,44,48,55,40,52,56,50,49,43,62,72,72,42,81,82,61,75,68,54,69,70,55,42,53,51,50,12,46,41,21,10,50,21,24,36,46,60,59,46,50,64,66,49,73,83,45,98,63,90,62,64,62,66,48,51,52,51,37,52,51,40,24,53,48,31,39,55,48,38,51,56,60,53,71,41,83,80,71,91,56,86,82,41,75,68,46,49,54,53,50,53,50,42,24,50,53,45,29,52,49,54,51,52,49,63,77,76,107